Protein AF-A0A356SEP4-F1 (afdb_monomer_lite)

Secondary structure (DSSP, 8-state):
-HHHHHHHHH---SSTT-EEEE-TT--EEEEE-TTS-TT-HHHHHHHHHHHHT--

Foldseek 3Di:
DVQVVLCVQAHHAPDPQKDWDAAPVGRGPDIDHNPADPPHPVVVVVVVVRVVPDD

Structure (mmCIF, N/CA/C/O backbone):
data_AF-A0A356SEP4-F1
#
_entry.id   AF-A0A356SEP4-F1
#
loop_
_atom_site.group_PDB
_atom_site.id
_atom_site.type_symbol
_atom_site.label_atom_id
_atom_site.label_alt_id
_atom_site.label_comp_id
_atom_site.label_asym_id
_atom_site.label_entity_id
_atom_site.label_seq_id
_atom_site.pdbx_PDB_ins_code
_atom_site.Cartn_x
_atom_site.Cartn_y
_atom_site.Cartn_z
_atom_site.occupancy
_atom_site.B_iso_or_equiv
_atom_site.auth_seq_id
_atom_site.auth_comp_id
_atom_site.auth_asym_id
_atom_site.auth_atom_id
_atom_site.pdbx_PDB_model_num
ATOM 1 N N . VAL A 1 1 ? -3.037 -17.382 9.319 1.00 82.81 1 VAL A N 1
ATOM 2 C CA . VAL A 1 1 ? -1.708 -16.719 9.258 1.00 82.81 1 VAL A CA 1
ATOM 3 C C . VAL A 1 1 ? -1.828 -15.426 8.469 1.00 82.81 1 VAL A C 1
ATOM 5 O O . VAL A 1 1 ? -2.573 -15.414 7.495 1.00 82.81 1 VAL A O 1
ATOM 8 N N . VAL A 1 2 ? -1.127 -14.364 8.877 1.00 93.69 2 VAL A N 1
ATOM 9 C CA . VAL A 1 2 ? -1.282 -12.999 8.328 1.00 93.69 2 VAL A CA 1
ATOM 10 C C . VAL A 1 2 ? -1.168 -12.962 6.798 1.00 93.69 2 VAL A C 1
ATOM 12 O O . VAL A 1 2 ? -2.081 -12.495 6.127 1.00 93.69 2 VAL A O 1
ATOM 15 N N . TYR A 1 3 ? -0.113 -13.551 6.227 1.00 94.81 3 TYR A N 1
ATOM 16 C CA . TYR A 1 3 ? 0.136 -13.502 4.778 1.00 94.81 3 TYR A CA 1
ATOM 17 C C . TYR A 1 3 ? -0.958 -14.140 3.915 1.00 94.81 3 TYR A C 1
ATOM 19 O O . TYR A 1 3 ? -1.222 -13.653 2.819 1.00 94.81 3 TYR A O 1
ATOM 27 N N . LYS A 1 4 ? -1.616 -15.198 4.407 1.00 97.25 4 LYS A N 1
ATOM 28 C CA . LYS A 1 4 ? -2.754 -15.811 3.707 1.00 97.25 4 LYS A CA 1
ATOM 29 C C . LYS A 1 4 ? -3.931 -14.836 3.640 1.00 97.25 4 LYS A C 1
ATOM 31 O O . LYS A 1 4 ? -4.514 -14.678 2.580 1.00 97.25 4 LYS A O 1
ATOM 36 N N . GLY A 1 5 ? -4.230 -14.145 4.743 1.00 97.62 5 GLY A N 1
ATOM 37 C CA . GLY A 1 5 ? -5.303 -13.146 4.781 1.00 97.62 5 GLY A CA 1
ATOM 38 C C . GLY A 1 5 ? -5.057 -11.987 3.814 1.00 97.62 5 GLY A C 1
ATOM 39 O O . GLY A 1 5 ? -5.946 -11.625 3.053 1.00 97.62 5 GLY A O 1
ATOM 40 N N . LEU A 1 6 ? -3.824 -11.471 3.768 1.00 97.94 6 LEU A N 1
ATOM 41 C CA . LEU A 1 6 ? -3.436 -10.425 2.812 1.00 97.94 6 LEU A CA 1
ATOM 42 C C . LEU A 1 6 ? -3.582 -10.894 1.354 1.00 97.94 6 LEU A C 1
ATOM 44 O O . LEU A 1 6 ? -4.113 -10.169 0.510 1.00 97.94 6 LEU A O 1
ATOM 48 N N . GLY A 1 7 ? -3.126 -12.119 1.071 1.00 97.69 7 GLY A N 1
ATOM 49 C CA . GLY A 1 7 ? -3.199 -12.726 -0.254 1.00 97.69 7 GLY A CA 1
ATOM 50 C C . GLY A 1 7 ? -4.629 -13.004 -0.718 1.00 97.69 7 GLY A C 1
ATOM 51 O O . GLY A 1 7 ? -4.950 -12.740 -1.873 1.00 97.69 7 GLY A O 1
ATOM 52 N N . ASP A 1 8 ? -5.496 -13.477 0.176 1.00 98.00 8 ASP A N 1
ATOM 53 C CA . ASP A 1 8 ? -6.909 -13.718 -0.125 1.00 98.00 8 ASP A CA 1
ATOM 54 C C . ASP A 1 8 ? -7.677 -12.400 -0.354 1.00 98.00 8 ASP A C 1
ATOM 56 O O . ASP A 1 8 ? -8.574 -12.359 -1.191 1.00 98.00 8 ASP A O 1
ATOM 60 N N . ALA A 1 9 ? -7.306 -11.313 0.337 1.00 97.81 9 ALA A N 1
ATOM 61 C CA . ALA A 1 9 ? -8.005 -10.029 0.246 1.00 97.81 9 ALA A CA 1
ATOM 62 C C . ALA A 1 9 ? -7.630 -9.195 -0.995 1.00 97.81 9 ALA A C 1
ATOM 64 O O . ALA A 1 9 ? -8.496 -8.577 -1.611 1.00 97.81 9 ALA A O 1
ATOM 65 N N . LYS A 1 10 ? -6.339 -9.132 -1.362 1.00 97.69 10 LYS A N 1
ATOM 66 C CA . LYS A 1 10 ? -5.839 -8.266 -2.459 1.00 97.69 10 LYS A CA 1
ATOM 67 C C . LYS A 1 10 ? -4.863 -8.962 -3.417 1.00 97.69 10 LYS A C 1
ATOM 69 O O . LYS A 1 10 ? -4.223 -8.309 -4.243 1.00 97.69 10 LYS A O 1
ATOM 74 N N . GLY A 1 11 ? -4.757 -10.285 -3.340 1.00 97.62 11 GLY A N 1
ATOM 75 C CA . GLY A 1 11 ? -3.895 -11.105 -4.188 1.00 97.62 11 GLY A CA 1
ATOM 76 C C . GLY A 1 11 ? -2.507 -11.343 -3.593 1.00 97.62 11 GLY A C 1
ATOM 77 O O . GLY A 1 11 ? -1.964 -10.518 -2.868 1.00 97.62 11 GLY A O 1
ATOM 78 N N . TYR A 1 12 ? -1.903 -12.480 -3.935 1.00 97.81 12 TYR A N 1
ATOM 79 C CA . TYR A 1 12 ? -0.617 -12.923 -3.390 1.00 97.81 12 TYR A CA 1
ATOM 80 C C . TYR A 1 12 ? 0.589 -12.165 -3.987 1.00 97.81 12 TYR A C 1
ATOM 82 O O . TYR A 1 12 ? 0.544 -11.704 -5.137 1.00 97.81 12 TYR A O 1
ATOM 90 N N . PRO A 1 13 ? 1.701 -12.018 -3.236 1.00 96.69 13 PRO A N 1
ATOM 91 C CA . PRO A 1 13 ? 2.914 -11.406 -3.765 1.00 96.69 13 PRO A CA 1
ATOM 92 C C . PRO A 1 13 ? 3.563 -12.329 -4.805 1.00 96.69 13 PRO A C 1
ATOM 94 O O . PRO A 1 13 ? 3.688 -13.531 -4.594 1.00 96.69 13 PRO A O 1
ATOM 97 N N . ARG A 1 14 ? 4.000 -11.756 -5.931 1.00 93.94 14 ARG A N 1
ATOM 98 C CA . ARG A 1 14 ? 4.693 -12.497 -7.005 1.00 93.94 14 ARG A CA 1
ATOM 99 C C . ARG A 1 14 ? 6.219 -12.476 -6.868 1.00 93.94 14 ARG A C 1
ATOM 101 O O . ARG A 1 14 ? 6.899 -13.256 -7.522 1.00 93.94 14 ARG A O 1
ATOM 108 N N . TRP A 1 15 ? 6.746 -11.549 -6.068 1.00 96.00 15 TRP A N 1
ATOM 109 C CA . TRP A 1 15 ? 8.174 -11.328 -5.842 1.00 96.00 15 TRP A CA 1
ATOM 110 C C . TRP A 1 15 ? 8.400 -10.679 -4.469 1.00 96.00 15 TRP A C 1
ATOM 112 O O . TRP A 1 15 ? 7.446 -10.258 -3.808 1.00 96.00 15 TRP A O 1
ATOM 122 N N . ASN A 1 16 ? 9.654 -10.554 -4.044 1.00 96.56 16 ASN A N 1
ATOM 123 C CA . ASN A 1 16 ? 10.002 -9.843 -2.814 1.00 96.56 16 ASN A CA 1
ATOM 124 C C . ASN A 1 16 ? 9.616 -8.352 -2.891 1.00 96.56 16 ASN A C 1
ATOM 126 O O . ASN A 1 16 ? 9.481 -7.792 -3.977 1.00 96.56 16 ASN A O 1
ATOM 130 N N . PHE A 1 17 ? 9.447 -7.714 -1.729 1.00 95.62 17 PHE A N 1
ATOM 131 C CA . PHE A 1 17 ? 9.141 -6.278 -1.576 1.00 95.62 17 PHE A CA 1
ATOM 132 C C . PHE A 1 17 ? 7.757 -5.804 -2.068 1.00 95.62 17 PHE A C 1
ATOM 134 O O . PHE A 1 17 ? 7.569 -4.619 -2.354 1.00 95.62 17 PHE A O 1
ATOM 141 N N . ASN A 1 18 ? 6.758 -6.692 -2.122 1.00 96.56 18 ASN A N 1
ATOM 142 C CA . ASN A 1 18 ? 5.349 -6.280 -2.225 1.00 96.56 18 ASN A CA 1
ATOM 143 C C . ASN A 1 18 ? 4.899 -5.607 -0.920 1.00 96.56 18 ASN A C 1
ATOM 145 O O . ASN A 1 18 ? 5.400 -5.939 0.154 1.00 96.56 18 ASN A O 1
ATOM 149 N N . LYS A 1 19 ? 3.946 -4.680 -1.013 1.00 97.25 19 LYS A N 1
ATOM 150 C CA . LYS A 1 19 ? 3.462 -3.901 0.134 1.00 97.25 19 LYS A CA 1
ATOM 151 C C . LYS A 1 19 ? 1.948 -3.995 0.200 1.00 97.25 19 LYS A C 1
ATOM 153 O O . LYS A 1 19 ? 1.297 -4.021 -0.842 1.00 97.25 19 LYS A O 1
ATOM 158 N N . TYR A 1 20 ? 1.414 -4.036 1.410 1.00 97.69 20 TYR A N 1
ATOM 159 C CA . TYR A 1 20 ? -0.019 -3.999 1.678 1.00 97.69 20 TYR A CA 1
ATOM 160 C C . TYR A 1 20 ? -0.277 -2.859 2.652 1.00 97.69 20 TYR A C 1
ATOM 162 O O . TYR A 1 20 ? 0.507 -2.675 3.582 1.00 97.69 20 TYR A O 1
ATOM 170 N N . VAL A 1 21 ? -1.353 -2.114 2.428 1.00 96.94 21 VAL A N 1
ATOM 171 C CA . VAL A 1 21 ? -1.846 -1.110 3.376 1.00 96.94 21 VAL A CA 1
ATOM 172 C C . VAL A 1 21 ? -3.044 -1.716 4.089 1.00 96.94 21 VAL A C 1
ATOM 174 O O . VAL A 1 21 ? -3.948 -2.234 3.432 1.00 96.94 21 VAL A O 1
ATOM 177 N N . VAL A 1 22 ? -3.009 -1.696 5.420 1.00 96.06 22 VAL A N 1
ATOM 178 C CA . VAL A 1 22 ? -4.049 -2.239 6.298 1.00 96.06 22 VAL A CA 1
ATOM 179 C C . VAL A 1 22 ? -4.485 -1.121 7.241 1.00 96.06 22 VAL A C 1
ATOM 181 O O . VAL A 1 22 ? -3.614 -0.453 7.800 1.00 96.06 22 VAL A O 1
ATOM 184 N N . SER A 1 23 ? -5.792 -0.894 7.384 1.00 94.50 23 SER A N 1
ATOM 185 C CA . SER A 1 23 ? -6.335 0.133 8.284 1.00 94.50 23 SER A CA 1
ATOM 186 C C . SER A 1 23 ? -6.203 -0.264 9.760 1.00 94.50 23 SER A C 1
ATOM 188 O O . SER A 1 23 ? -5.862 -1.409 10.080 1.00 94.50 23 SER A O 1
ATOM 190 N N . GLY A 1 24 ? -6.503 0.668 10.672 1.00 91.94 24 GLY A N 1
ATOM 191 C CA . GLY A 1 24 ? -6.518 0.399 12.115 1.00 91.94 24 GLY A CA 1
ATOM 192 C C . GLY A 1 24 ? -7.545 -0.666 12.525 1.00 91.94 24 GLY A C 1
ATOM 193 O O . GLY A 1 24 ? -7.322 -1.422 13.468 1.00 91.94 24 GLY A O 1
ATOM 194 N N . GLU A 1 25 ? -8.624 -0.790 11.758 1.00 92.94 25 GLU A N 1
ATOM 195 C CA . GLU A 1 25 ? -9.725 -1.746 11.921 1.00 92.94 25 GLU A CA 1
ATOM 196 C C . GLU A 1 25 ? -9.400 -3.118 11.305 1.00 92.94 25 GLU A C 1
ATOM 198 O O . GLU A 1 25 ? -10.174 -4.068 11.435 1.00 92.94 25 GLU A O 1
ATOM 203 N N . GLY A 1 26 ? -8.247 -3.245 10.640 1.00 93.31 26 GLY A N 1
ATOM 204 C CA . GLY A 1 26 ? -7.791 -4.485 10.018 1.00 93.31 26 GLY A CA 1
ATOM 205 C C . GLY A 1 26 ? -8.272 -4.697 8.581 1.00 93.31 26 GLY A C 1
ATOM 206 O O . GLY A 1 26 ? -8.087 -5.793 8.044 1.00 93.31 26 GLY A O 1
ATOM 207 N N . GLU A 1 27 ? -8.856 -3.687 7.929 1.00 94.94 27 GLU A N 1
ATOM 208 C CA . GLU A 1 27 ? -9.231 -3.782 6.517 1.00 94.94 27 GLU A CA 1
ATOM 209 C C . GLU A 1 27 ? -7.987 -3.714 5.620 1.00 94.94 27 GLU A C 1
ATOM 211 O O . GLU A 1 27 ? -7.157 -2.817 5.752 1.00 94.94 27 GLU A O 1
ATOM 216 N N . VAL A 1 28 ? -7.849 -4.640 4.666 1.00 97.12 28 VAL A N 1
ATOM 217 C CA . VAL A 1 28 ? -6.771 -4.589 3.666 1.00 97.12 28 VAL A CA 1
ATOM 218 C C . VAL A 1 28 ? -7.171 -3.623 2.549 1.00 97.12 28 VAL A C 1
ATOM 220 O O . VAL A 1 28 ? -7.870 -4.003 1.612 1.00 97.12 28 VAL A O 1
ATOM 223 N N . ILE A 1 29 ? -6.695 -2.384 2.629 1.00 97.06 29 ILE A N 1
ATOM 224 C CA . ILE A 1 29 ? -7.073 -1.275 1.743 1.00 97.06 29 ILE A CA 1
ATOM 225 C C . ILE A 1 29 ? -6.481 -1.452 0.340 1.00 97.06 29 ILE A C 1
ATOM 227 O O . ILE A 1 29 ? -7.191 -1.408 -0.672 1.00 97.06 29 ILE A O 1
ATOM 231 N N . ALA A 1 30 ? -5.178 -1.727 0.258 1.00 97.56 30 ALA A N 1
ATOM 232 C CA . ALA A 1 30 ? -4.463 -1.771 -1.016 1.00 97.56 30 ALA A CA 1
ATOM 233 C C . ALA A 1 30 ? -3.286 -2.748 -1.027 1.00 97.56 30 ALA A C 1
ATOM 235 O O . ALA A 1 30 ? -2.769 -3.164 0.012 1.00 97.56 30 ALA A O 1
ATOM 236 N N . LYS A 1 31 ? -2.836 -3.067 -2.245 1.00 97.75 31 LYS A N 1
ATOM 237 C CA . LYS A 1 31 ? -1.624 -3.835 -2.524 1.00 97.75 31 LYS A CA 1
ATOM 238 C C . LYS A 1 31 ? -0.800 -3.129 -3.594 1.00 97.75 31 LYS A C 1
ATOM 240 O O . LYS A 1 31 ? -1.299 -2.859 -4.680 1.00 97.75 31 LYS A O 1
ATOM 245 N N . PHE A 1 32 ? 0.490 -2.963 -3.326 1.00 97.94 32 PHE A N 1
ATOM 246 C CA . PHE A 1 32 ? 1.464 -2.428 -4.270 1.00 97.94 32 PHE A CA 1
ATOM 247 C C . PHE A 1 32 ? 2.475 -3.495 -4.682 1.00 97.94 32 PHE A C 1
ATOM 249 O O . PHE A 1 32 ? 2.927 -4.321 -3.877 1.00 97.94 32 PHE A O 1
ATOM 256 N N . GLY A 1 33 ? 2.841 -3.461 -5.962 1.00 97.50 33 GLY A N 1
ATOM 257 C CA . GLY A 1 33 ? 3.885 -4.310 -6.520 1.00 97.50 33 GLY A CA 1
ATOM 258 C C . GLY A 1 33 ? 5.278 -3.969 -5.987 1.00 97.50 33 GLY A C 1
ATOM 259 O O . GLY A 1 33 ? 5.506 -2.946 -5.340 1.00 97.50 33 GLY A O 1
ATOM 260 N N . SER A 1 34 ? 6.240 -4.833 -6.300 1.00 96.94 34 SER A N 1
ATOM 261 C CA . SER A 1 34 ? 7.640 -4.673 -5.890 1.00 96.94 34 SER A CA 1
ATOM 262 C C . SER A 1 34 ? 8.332 -3.453 -6.504 1.00 96.94 34 SER A C 1
ATOM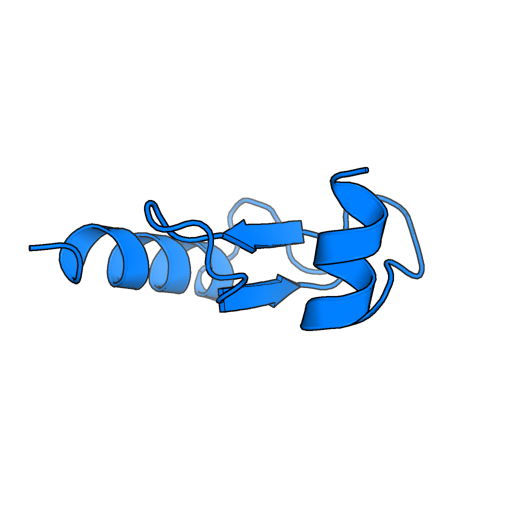 264 O O . SER A 1 34 ? 9.294 -2.960 -5.929 1.00 96.94 34 SER A O 1
ATOM 266 N N . SER A 1 35 ? 7.849 -2.958 -7.647 1.00 96.50 35 SER A N 1
ATOM 267 C CA . SER A 1 35 ? 8.379 -1.772 -8.334 1.00 96.50 35 SER A CA 1
ATOM 268 C C . SER A 1 35 ? 8.040 -0.451 -7.644 1.00 96.50 35 SER A C 1
ATOM 270 O O . SER A 1 35 ? 8.690 0.554 -7.907 1.00 96.50 35 SER A O 1
ATOM 272 N N . VAL A 1 36 ? 7.034 -0.432 -6.768 1.00 97.38 36 VAL A N 1
ATOM 273 C CA . VAL A 1 36 ? 6.654 0.772 -6.025 1.00 97.38 36 VAL A CA 1
ATOM 274 C C . VAL A 1 36 ? 7.647 0.953 -4.882 1.00 97.38 36 VAL A C 1
ATOM 276 O O . 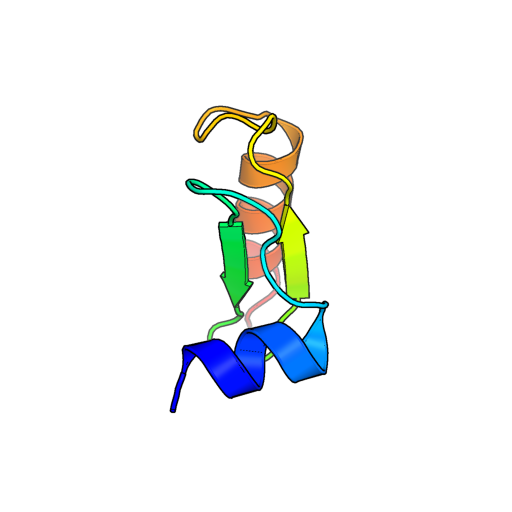VAL A 1 36 ? 7.787 0.060 -4.056 1.00 97.38 36 VAL A O 1
ATOM 279 N N . GLY A 1 37 ? 8.371 2.069 -4.823 1.00 96.06 37 GLY A N 1
ATOM 280 C CA . GLY A 1 37 ? 9.310 2.343 -3.728 1.00 96.06 37 GLY A CA 1
ATOM 281 C C . GLY A 1 37 ? 8.600 2.709 -2.414 1.00 96.06 37 GLY A C 1
ATOM 282 O O . GLY A 1 37 ? 7.438 3.112 -2.451 1.00 96.06 37 GLY A O 1
ATOM 283 N N . PRO A 1 38 ? 9.269 2.593 -1.251 1.00 92.19 38 PRO A N 1
ATOM 284 C CA . PRO A 1 38 ? 8.710 3.057 0.026 1.00 92.19 38 PRO A CA 1
ATOM 285 C C . PRO A 1 38 ? 8.421 4.568 0.028 1.00 92.19 38 PRO A C 1
ATOM 287 O O . PRO A 1 38 ? 7.440 4.998 0.619 1.00 92.19 38 PRO A O 1
ATOM 290 N N . GLU A 1 39 ? 9.202 5.354 -0.719 1.00 96.25 39 GLU A N 1
ATOM 291 C CA . GLU A 1 39 ? 9.019 6.805 -0.860 1.00 96.25 39 GLU A CA 1
ATOM 292 C C . GLU A 1 39 ? 8.055 7.194 -1.998 1.00 96.25 39 GLU A C 1
ATOM 294 O O . GLU A 1 39 ? 8.005 8.356 -2.390 1.00 96.25 39 GLU A O 1
ATOM 299 N N . SER A 1 40 ? 7.320 6.237 -2.577 1.00 98.06 40 SER A N 1
ATOM 300 C CA . SER A 1 40 ? 6.366 6.525 -3.653 1.00 98.06 40 SER A CA 1
ATOM 301 C C . SER A 1 40 ? 5.291 7.500 -3.179 1.00 98.06 40 SER A C 1
ATOM 303 O O . SER A 1 40 ? 4.638 7.243 -2.167 1.00 98.06 40 SER A O 1
ATOM 305 N N . ASN A 1 41 ? 5.054 8.561 -3.955 1.00 97.94 41 ASN A N 1
ATOM 306 C CA . ASN A 1 41 ? 3.977 9.515 -3.682 1.00 97.94 41 ASN A CA 1
ATOM 307 C C . ASN A 1 41 ? 2.624 8.805 -3.554 1.00 97.94 41 ASN A C 1
ATOM 309 O O . ASN A 1 41 ? 1.897 9.069 -2.612 1.00 97.94 41 ASN A O 1
ATOM 313 N N . GLU A 1 42 ? 2.328 7.843 -4.432 1.00 96.62 42 GLU A N 1
ATOM 314 C CA . GLU A 1 42 ? 1.065 7.092 -4.403 1.00 96.62 42 GLU A CA 1
ATOM 315 C C . GLU A 1 42 ? 0.882 6.307 -3.094 1.00 96.62 42 GLU A C 1
ATOM 317 O O . GLU A 1 42 ? -0.191 6.319 -2.499 1.00 96.62 42 GLU A O 1
ATOM 322 N N . LEU A 1 43 ? 1.945 5.651 -2.614 1.00 97.19 43 LEU A N 1
ATOM 323 C CA . LEU A 1 43 ? 1.892 4.890 -1.366 1.00 97.19 43 LEU A CA 1
ATOM 324 C C . LEU A 1 43 ? 1.707 5.816 -0.162 1.00 97.19 43 LEU A C 1
ATOM 326 O O . LEU A 1 43 ? 0.906 5.518 0.719 1.00 97.19 43 LEU A O 1
ATOM 330 N N . ARG A 1 44 ? 2.457 6.921 -0.116 1.00 96.06 44 ARG A N 1
ATOM 331 C CA . ARG A 1 44 ? 2.415 7.863 1.008 1.00 96.06 44 ARG A CA 1
ATOM 332 C C . ARG A 1 44 ? 1.086 8.602 1.067 1.00 96.06 44 ARG A C 1
ATOM 334 O O . ARG A 1 44 ? 0.490 8.625 2.131 1.00 96.06 44 ARG A O 1
ATOM 341 N N . SER A 1 45 ? 0.586 9.091 -0.069 1.00 96.12 45 SER A N 1
ATOM 342 C CA . SER A 1 45 ? -0.729 9.733 -0.140 1.00 96.12 45 SER A CA 1
ATOM 343 C C . SER A 1 45 ? -1.843 8.799 0.327 1.00 96.12 45 SER A C 1
ATOM 345 O O . SER A 1 45 ? -2.674 9.220 1.119 1.00 96.12 45 SER A O 1
ATOM 347 N N . LEU A 1 46 ? -1.819 7.517 -0.063 1.00 95.81 46 LEU A N 1
ATOM 348 C CA . LEU A 1 46 ? -2.803 6.557 0.440 1.00 95.81 46 LEU A CA 1
ATOM 349 C C . LEU A 1 46 ? -2.689 6.344 1.9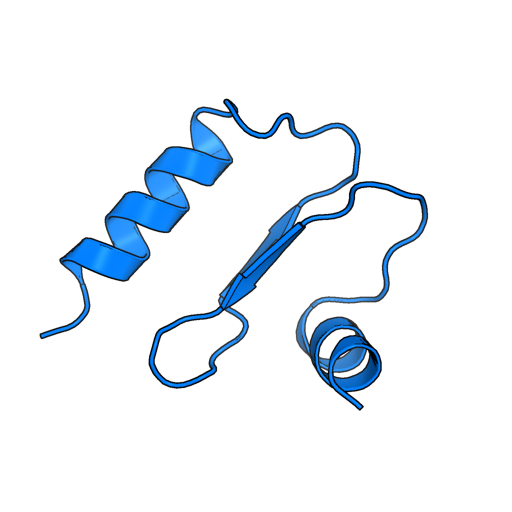58 1.00 95.81 46 LEU A C 1
ATOM 351 O O . LEU A 1 46 ? -3.700 6.212 2.639 1.00 95.81 46 LEU A O 1
ATOM 355 N N . ILE A 1 47 ? -1.471 6.275 2.500 1.00 94.69 47 ILE A N 1
ATOM 356 C CA . ILE A 1 47 ? -1.273 6.153 3.951 1.00 94.69 47 ILE A CA 1
ATOM 357 C C . ILE A 1 47 ? -1.831 7.388 4.668 1.00 94.69 47 ILE A C 1
ATOM 359 O O . ILE A 1 47 ? -2.542 7.233 5.659 1.00 94.69 47 ILE A O 1
ATOM 363 N N . ASP A 1 48 ? -1.552 8.586 4.154 1.00 94.44 48 ASP A N 1
ATOM 364 C CA . ASP A 1 48 ? -2.058 9.839 4.714 1.00 94.44 48 ASP A CA 1
ATOM 365 C C . ASP A 1 48 ? -3.597 9.874 4.682 1.00 94.44 48 ASP A C 1
ATOM 367 O O . ASP A 1 48 ? -4.220 10.207 5.686 1.00 94.44 48 ASP A O 1
ATOM 371 N N . GLU A 1 49 ? -4.226 9.448 3.581 1.00 92.75 49 GLU A N 1
ATOM 372 C CA . GLU A 1 49 ? -5.688 9.330 3.466 1.00 92.75 49 GLU A CA 1
ATOM 373 C C . GLU A 1 49 ? -6.284 8.370 4.507 1.00 92.75 49 GLU A C 1
ATOM 375 O O . GLU A 1 49 ? -7.279 8.697 5.155 1.00 92.75 49 GLU A O 1
ATOM 380 N N . VAL A 1 50 ? -5.661 7.203 4.706 1.00 91.69 50 VAL A N 1
ATOM 381 C CA . VAL A 1 50 ? -6.132 6.190 5.666 1.00 91.69 50 VAL A CA 1
ATOM 382 C C . VAL A 1 50 ? -5.990 6.667 7.114 1.00 91.69 50 VAL A C 1
ATOM 384 O O . VAL A 1 50 ? -6.816 6.320 7.951 1.00 91.69 50 VAL A O 1
ATOM 387 N N . ILE A 1 51 ? -4.966 7.465 7.425 1.00 88.44 51 ILE A N 1
ATOM 388 C CA . ILE A 1 51 ? -4.743 7.990 8.781 1.00 88.44 51 ILE A CA 1
ATOM 389 C C . ILE A 1 51 ? -5.650 9.190 9.073 1.00 88.44 51 ILE A C 1
ATOM 391 O O . ILE A 1 51 ? -6.128 9.333 10.194 1.00 88.44 51 ILE A O 1
ATOM 395 N N . VAL A 1 52 ? -5.893 10.054 8.086 1.00 75.62 52 VAL A N 1
ATOM 396 C CA . VAL A 1 52 ? -6.718 11.260 8.263 1.00 75.62 52 VAL A CA 1
ATOM 397 C C . VAL A 1 52 ? -8.218 10.934 8.287 1.00 75.62 52 VAL A C 1
ATOM 399 O O . VAL A 1 52 ? -8.983 11.681 8.886 1.00 75.62 52 VAL A O 1
ATOM 402 N N . GLY A 1 53 ? -8.648 9.822 7.680 1.00 60.09 53 GLY A N 1
ATOM 403 C CA . GLY A 1 53 ? -10.05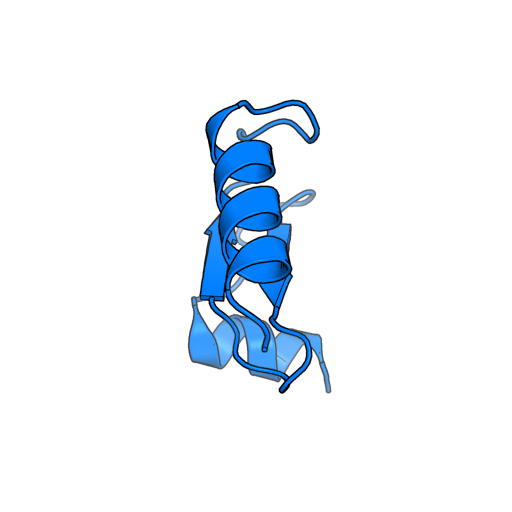5 9.398 7.636 1.00 60.09 53 GLY A CA 1
ATOM 404 C C . GLY A 1 53 ? -10.546 8.530 8.805 1.00 60.09 53 GLY A C 1
ATOM 405 O O . GLY A 1 53 ? -11.694 8.093 8.763 1.00 60.09 53 GLY A O 1
ATOM 406 N N . GLY A 1 54 ? -9.703 8.241 9.804 1.00 55.41 54 GLY A N 1
ATOM 407 C CA . 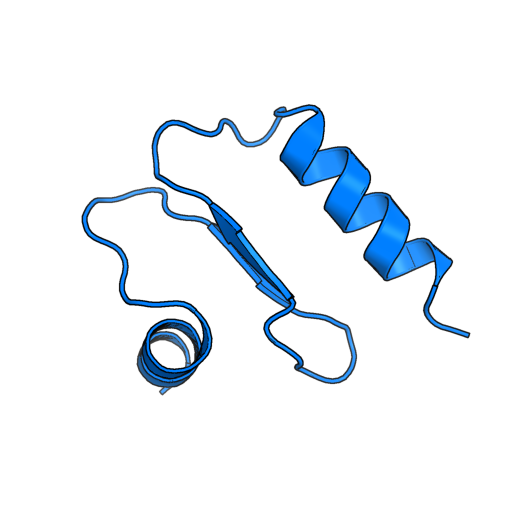GLY A 1 54 ? -10.044 7.412 10.967 1.00 55.41 54 GLY A CA 1
ATOM 408 C C . GLY A 1 54 ? -10.451 8.242 12.186 1.00 55.41 54 GLY A C 1
ATOM 409 O O . GLY A 1 54 ? -9.663 8.368 13.123 1.00 55.41 54 GLY A O 1
ATOM 410 N N . GLU A 1 55 ? -11.656 8.818 12.157 1.00 45.34 55 GLU A N 1
ATOM 411 C CA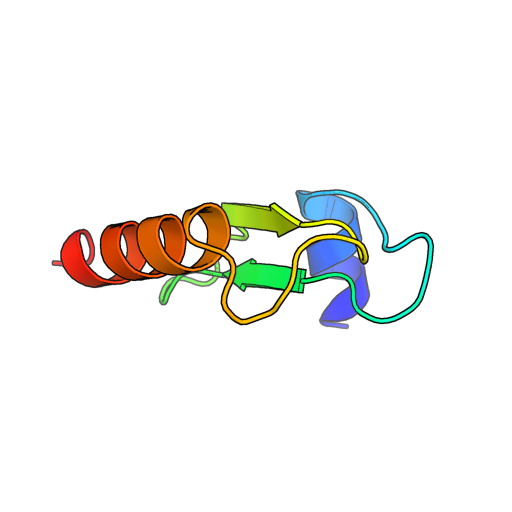 . GLU A 1 55 ? -12.354 9.371 13.335 1.00 45.34 55 GLU A CA 1
ATOM 412 C C . GLU A 1 55 ? -13.424 8.402 13.856 1.00 45.34 55 GLU A C 1
ATOM 414 O O . GLU A 1 55 ? -14.175 7.836 13.025 1.00 45.34 55 GLU A O 1
#

Sequence (55 aa):
VVYKGLGDAKGYPRWNFNKYVVSGEGEVIAKFGSSVGPESNELRSLIDEVIVGGE

pLDDT: mean 93.06, std 10.3, range [45.34, 98.06]

Radius of gyration: 11.5 Å; chains: 1; bounding box: 22×28×22 Å